Protein AF-A0A151R0V0-F1 (afdb_monomer_lite)

Secondary structure (DSSP, 8-state):
--TT--HHHHHHHHHHHHHHHHHTT-PPPHHHHHHHHHHTS-GGGHHHHHHHHHHS-TTT--HHHHHHHHHHHHHHHHHHHHHHHHHHHHHHHHHHHS------SS------

Radius of gyration: 21.89 Å; chains: 1; bounding box: 52×31×52 Å

pLDDT: mean 84.74, std 16.23, range [35.06, 95.62]

InterPro domains:
  IPR061502 Copia/RE1/RE2-like, N-terminal domain [PF14223] (1-81)

Structure (mmCIF, N/CA/C/O backbone):
data_AF-A0A151R0V0-F1
#
_entry.id   AF-A0A151R0V0-F1
#
loop_
_atom_site.group_PDB
_atom_site.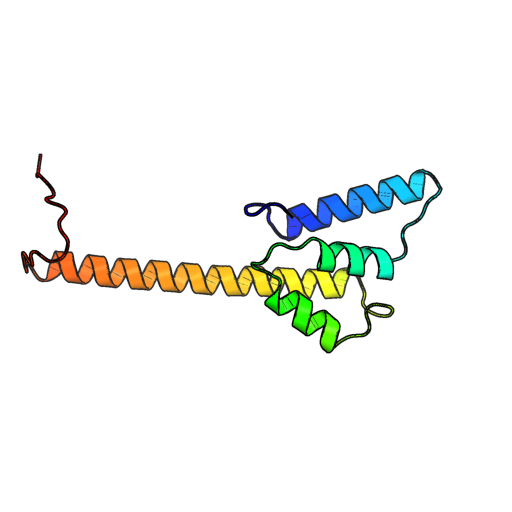id
_atom_site.type_symbol
_atom_site.label_atom_id
_atom_site.label_alt_id
_atom_site.label_comp_id
_atom_site.label_asym_id
_atom_site.label_entity_id
_atom_site.label_seq_id
_atom_site.pdbx_PDB_ins_code
_atom_site.Cartn_x
_atom_site.Cartn_y
_atom_site.Cartn_z
_atom_site.occupancy
_atom_site.B_iso_or_equiv
_atom_site.auth_seq_id
_atom_site.auth_comp_id
_atom_site.auth_asym_id
_atom_site.auth_atom_id
_atom_site.pdbx_PDB_model_num
ATOM 1 N N . MET A 1 1 ? -4.556 6.344 -6.225 1.00 86.75 1 MET A N 1
ATOM 2 C CA . MET A 1 1 ? -3.138 6.737 -6.216 1.00 86.75 1 MET A CA 1
ATOM 3 C C . MET A 1 1 ? -2.823 7.249 -7.608 1.00 86.75 1 MET A C 1
ATOM 5 O O . MET A 1 1 ? -3.424 6.747 -8.550 1.00 86.75 1 MET A O 1
ATOM 9 N N . GLU A 1 2 ? -1.999 8.281 -7.743 1.00 88.00 2 GLU A N 1
ATOM 10 C CA . GLU A 1 2 ? -1.545 8.733 -9.069 1.00 88.00 2 GLU A CA 1
ATOM 11 C C . GLU A 1 2 ? -0.293 7.950 -9.497 1.00 88.00 2 GLU A C 1
ATOM 13 O O . GLU A 1 2 ? 0.510 7.572 -8.648 1.00 88.00 2 GLU A O 1
ATOM 18 N N . ASP A 1 3 ? -0.077 7.747 -10.800 1.00 84.12 3 ASP A N 1
ATOM 19 C CA . ASP A 1 3 ? 0.996 6.878 -11.330 1.00 84.12 3 ASP A CA 1
ATOM 20 C C . ASP A 1 3 ? 2.417 7.263 -10.885 1.00 84.12 3 ASP A C 1
ATOM 22 O O . ASP A 1 3 ? 3.328 6.436 -10.868 1.00 84.12 3 ASP A O 1
ATOM 26 N N . LYS A 1 4 ? 2.633 8.540 -10.554 1.00 85.62 4 LYS A N 1
ATOM 27 C CA . LYS A 1 4 ? 3.936 9.083 -10.133 1.00 85.62 4 LYS A CA 1
ATOM 28 C C . LYS A 1 4 ? 3.998 9.427 -8.644 1.00 85.62 4 LYS A C 1
ATOM 30 O O . LYS A 1 4 ? 5.066 9.810 -8.169 1.00 85.62 4 LYS A O 1
ATOM 35 N N . GLU A 1 5 ? 2.878 9.327 -7.934 1.00 91.06 5 GLU A N 1
ATOM 36 C CA . GLU A 1 5 ? 2.790 9.614 -6.500 1.00 91.06 5 GLU A CA 1
ATOM 37 C C . GLU A 1 5 ? 3.524 8.514 -5.728 1.00 91.06 5 GLU A C 1
ATOM 39 O O . GLU A 1 5 ? 3.421 7.330 -6.054 1.00 91.06 5 GLU A O 1
ATOM 44 N N . ARG A 1 6 ? 4.299 8.883 -4.705 1.00 91.56 6 ARG A N 1
ATOM 45 C CA . ARG A 1 6 ? 4.945 7.879 -3.845 1.00 91.56 6 ARG A CA 1
ATOM 46 C C . ARG A 1 6 ? 3.924 7.250 -2.908 1.00 91.56 6 ARG A C 1
ATOM 48 O O . ARG A 1 6 ? 3.004 7.932 -2.455 1.00 91.56 6 ARG A O 1
ATOM 55 N N . VAL A 1 7 ? 4.143 5.996 -2.505 1.00 92.38 7 VAL A N 1
ATOM 56 C CA . VAL A 1 7 ? 3.264 5.326 -1.525 1.00 92.38 7 VAL A CA 1
ATOM 57 C C . VAL A 1 7 ? 3.146 6.166 -0.251 1.00 92.38 7 VAL A C 1
ATOM 59 O O . VAL A 1 7 ? 2.044 6.412 0.226 1.00 92.38 7 VAL A O 1
ATOM 62 N N . SER A 1 8 ? 4.256 6.705 0.257 1.00 92.38 8 SER A N 1
ATOM 63 C CA . SER A 1 8 ? 4.256 7.564 1.449 1.00 92.38 8 SER A CA 1
ATOM 64 C C . SER A 1 8 ? 3.396 8.828 1.309 1.00 92.38 8 SER A C 1
ATOM 66 O O . SER A 1 8 ? 2.732 9.235 2.263 1.00 92.38 8 SER A O 1
ATOM 68 N N . GLU A 1 9 ? 3.407 9.460 0.134 1.00 94.31 9 GLU A N 1
ATOM 69 C CA . GLU A 1 9 ? 2.640 10.683 -0.142 1.00 94.31 9 GLU A CA 1
ATOM 70 C C . GLU A 1 9 ? 1.144 10.370 -0.202 1.00 94.31 9 GLU A C 1
ATOM 72 O O . GLU A 1 9 ? 0.334 11.031 0.455 1.00 94.31 9 GLU A O 1
ATOM 77 N N . TYR A 1 10 ? 0.801 9.290 -0.906 1.00 94.38 10 TYR A N 1
ATOM 78 C CA . TYR A 1 10 ? -0.558 8.779 -0.997 1.00 94.38 10 TYR A CA 1
ATOM 79 C C . TYR A 1 10 ? -1.133 8.422 0.385 1.00 94.38 10 TYR A C 1
ATOM 81 O O . TYR A 1 10 ? -2.221 8.881 0.741 1.00 94.38 10 TYR A O 1
ATOM 89 N N . ILE A 1 11 ? -0.390 7.668 1.203 1.00 93.62 11 ILE A N 1
ATOM 90 C CA . ILE A 1 11 ? -0.820 7.272 2.554 1.00 93.62 11 ILE A CA 1
ATOM 91 C C . ILE A 1 11 ? -1.049 8.498 3.442 1.00 93.62 11 ILE A C 1
ATOM 93 O O . ILE A 1 11 ? -2.109 8.616 4.056 1.00 93.62 11 ILE A O 1
ATOM 97 N N . THR A 1 12 ? -0.123 9.462 3.433 1.00 94.19 12 THR A N 1
ATOM 98 C CA . THR A 1 12 ? -0.263 10.717 4.196 1.00 94.19 12 THR A CA 1
ATOM 99 C C . THR A 1 12 ? -1.553 11.457 3.823 1.00 94.19 12 THR A C 1
ATOM 101 O O . THR A 1 12 ? -2.254 12.010 4.677 1.00 94.19 12 THR A O 1
ATOM 104 N N . ARG A 1 13 ? -1.906 11.464 2.533 1.00 95.38 13 ARG A N 1
ATOM 105 C CA . ARG A 1 13 ? -3.139 12.084 2.038 1.00 95.38 13 ARG A CA 1
ATOM 106 C C . ARG A 1 13 ? -4.386 11.343 2.519 1.00 95.38 13 ARG A C 1
ATOM 108 O O . ARG A 1 13 ? -5.343 11.997 2.935 1.00 95.38 13 ARG A O 1
ATOM 115 N N . VAL A 1 14 ? -4.377 10.011 2.504 1.00 94.31 14 VAL A N 1
ATOM 116 C CA . VAL A 1 14 ? -5.482 9.188 3.025 1.00 94.31 14 VAL A CA 1
ATOM 117 C C . VAL A 1 14 ? -5.674 9.408 4.524 1.00 94.31 14 VAL A C 1
ATOM 119 O O . VAL A 1 14 ? -6.800 9.645 4.960 1.00 94.31 14 VAL A O 1
ATOM 122 N N . GLU A 1 15 ? -4.598 9.410 5.310 1.00 92.31 15 GLU A N 1
ATOM 123 C CA . GLU A 1 15 ? -4.655 9.663 6.754 1.00 92.31 15 GLU A CA 1
ATOM 124 C C . GLU A 1 15 ? -5.196 11.058 7.066 1.00 92.31 15 GLU A C 1
ATOM 126 O O . GLU A 1 15 ? -6.051 11.224 7.937 1.00 92.31 15 GLU A O 1
ATOM 131 N N . LYS A 1 16 ? -4.762 12.077 6.315 1.00 94.38 16 LYS A N 1
ATOM 132 C CA . LYS A 1 16 ? -5.293 13.437 6.451 1.00 94.38 16 LYS A CA 1
ATOM 133 C C . LYS A 1 16 ? -6.804 13.479 6.209 1.00 94.38 16 LYS A C 1
ATOM 135 O O . LYS A 1 16 ? -7.513 14.130 6.976 1.00 94.38 16 LYS A O 1
ATOM 140 N N . LEU A 1 17 ? -7.294 12.780 5.185 1.00 93.94 17 LEU A N 1
ATOM 141 C CA . LEU A 1 17 ? -8.726 12.689 4.887 1.00 93.94 17 LEU A CA 1
ATOM 142 C C . LEU A 1 17 ? -9.489 11.927 5.981 1.00 93.94 17 LEU A C 1
ATOM 144 O O . LEU A 1 17 ? -10.528 12.401 6.433 1.00 93.94 17 LEU A O 1
ATOM 148 N N . ALA A 1 18 ? -8.962 10.796 6.457 1.00 92.75 18 ALA A N 1
ATOM 149 C CA . ALA A 1 18 ? -9.568 10.026 7.545 1.00 92.75 18 ALA A CA 1
ATOM 150 C C . ALA A 1 18 ? -9.664 10.849 8.841 1.00 92.75 18 ALA A C 1
ATOM 152 O O . ALA A 1 18 ? -10.703 10.864 9.502 1.00 92.75 18 ALA A O 1
ATOM 153 N N . ASN A 1 19 ? -8.616 11.615 9.156 1.00 93.12 19 ASN A N 1
ATOM 154 C CA . ASN A 1 19 ? -8.597 12.527 10.296 1.00 93.12 19 ASN A CA 1
ATOM 155 C C . ASN A 1 19 ? -9.616 13.665 10.143 1.00 93.12 19 ASN A C 1
ATOM 157 O O . ASN A 1 19 ? -10.271 14.039 11.113 1.00 93.12 19 ASN A O 1
ATOM 161 N N . GLN A 1 20 ? -9.779 14.222 8.939 1.00 94.62 20 GLN A N 1
ATOM 162 C CA . GLN A 1 20 ? -10.800 15.240 8.670 1.00 94.62 20 GLN A CA 1
ATOM 163 C C . GLN A 1 20 ? -12.219 14.687 8.847 1.00 94.62 20 GLN A C 1
ATOM 165 O O . GLN A 1 20 ? -13.035 15.332 9.500 1.00 94.62 20 GLN A O 1
ATOM 170 N N . LEU A 1 21 ? -12.496 13.483 8.341 1.00 92.81 21 LEU A N 1
ATOM 171 C CA . LEU A 1 21 ? -13.787 12.811 8.524 1.00 92.81 21 LEU A CA 1
ATOM 172 C C . LEU A 1 21 ? -14.088 12.553 10.007 1.00 92.81 21 LEU A C 1
ATOM 174 O O . LEU A 1 21 ? -15.173 12.881 10.484 1.00 92.81 21 LEU A O 1
ATOM 178 N N . GLY A 1 22 ? -13.093 12.089 10.771 1.00 93.25 22 GLY A N 1
ATOM 179 C CA . GLY A 1 22 ? -13.230 11.906 12.217 1.00 93.25 22 GLY A CA 1
ATOM 180 C C . GLY A 1 22 ? -13.562 13.201 12.963 1.00 93.25 22 GLY A C 1
ATOM 181 O O . GLY A 1 22 ? -14.428 13.206 13.836 1.00 93.25 22 GLY A O 1
ATOM 182 N N . ARG A 1 23 ? -12.943 14.326 12.583 1.00 93.62 23 ARG A N 1
ATOM 183 C CA . ARG A 1 23 ? -13.249 15.650 13.164 1.00 93.62 23 ARG A CA 1
ATOM 184 C C . ARG A 1 23 ? -14.654 16.141 12.822 1.00 93.62 23 ARG A C 1
ATOM 186 O O . ARG A 1 23 ? -15.220 16.906 13.596 1.00 93.62 23 ARG A O 1
ATOM 193 N N . ASN A 1 24 ? -15.214 15.678 11.709 1.00 93.00 24 ASN A N 1
ATOM 194 C CA . ASN A 1 24 ? -16.571 16.000 11.276 1.00 93.00 24 ASN A CA 1
ATOM 195 C C . ASN A 1 24 ? -17.637 15.078 11.901 1.00 93.00 24 ASN A C 1
ATOM 197 O O . ASN A 1 24 ? -18.812 15.206 11.570 1.00 93.00 24 ASN A O 1
ATOM 201 N N . GLY A 1 25 ? -17.251 14.168 12.805 1.00 91.88 25 GLY A N 1
ATOM 202 C CA . GLY A 1 25 ? -18.166 13.229 13.461 1.00 91.88 25 GLY A CA 1
ATOM 203 C C . GLY A 1 25 ? -18.386 11.919 12.699 1.00 91.88 25 GLY A C 1
ATOM 204 O O . GLY A 1 25 ? -19.180 11.093 13.141 1.00 91.88 25 GLY A O 1
ATOM 205 N N . GLU A 1 26 ? -17.659 11.694 11.603 1.00 92.94 26 GLU A N 1
ATOM 206 C CA . GLU A 1 26 ? -17.722 10.475 10.791 1.00 92.94 26 GLU A CA 1
ATOM 207 C C . GLU A 1 26 ? -16.377 9.721 10.843 1.00 92.94 26 GLU A C 1
ATOM 209 O O . GLU A 1 26 ? -15.627 9.700 9.865 1.00 92.94 26 GLU A O 1
ATOM 214 N N . PRO A 1 27 ? -16.000 9.116 11.986 1.00 90.81 27 PRO A N 1
ATOM 215 C CA . PRO A 1 27 ? -14.727 8.416 12.103 1.00 90.81 27 PRO A CA 1
ATOM 216 C C . PRO A 1 27 ? -14.675 7.200 11.174 1.00 90.81 27 PRO A C 1
ATOM 218 O O . PRO A 1 27 ? -15.582 6.366 11.149 1.00 90.81 27 PRO A O 1
ATOM 221 N N . MET A 1 28 ? -13.576 7.078 10.429 1.00 91.81 28 MET A N 1
ATOM 222 C CA . MET A 1 28 ? -13.346 5.937 9.551 1.00 91.81 28 MET A CA 1
ATOM 223 C C . MET A 1 28 ? -12.571 4.847 10.307 1.00 91.81 28 MET A C 1
ATOM 225 O O . MET A 1 28 ? -11.456 5.115 10.758 1.00 91.81 28 MET A O 1
ATOM 229 N N . PRO A 1 29 ? -13.122 3.629 10.467 1.00 92.12 29 PRO A N 1
ATOM 230 C CA . PRO A 1 29 ? -12.422 2.553 11.161 1.00 92.12 29 PRO A CA 1
ATOM 231 C C . PRO A 1 29 ? -11.209 2.078 10.354 1.00 92.12 29 PRO A C 1
ATOM 233 O O . PRO A 1 29 ? -11.206 2.150 9.123 1.00 92.12 29 PRO A O 1
ATOM 236 N N . ALA A 1 30 ? -10.195 1.550 11.045 1.00 91.19 30 ALA A N 1
ATOM 237 C CA . ALA A 1 30 ? -8.935 1.117 10.435 1.00 91.19 30 ALA A CA 1
ATOM 238 C C . ALA A 1 30 ? -9.133 0.109 9.289 1.00 91.19 30 ALA A C 1
ATOM 240 O O . ALA A 1 30 ? -8.543 0.287 8.227 1.00 91.19 30 ALA A O 1
ATOM 241 N N . CYS A 1 31 ? -10.033 -0.868 9.450 1.00 93.06 31 CYS A N 1
ATOM 242 C CA . CYS A 1 31 ? -10.378 -1.831 8.397 1.00 93.06 31 CYS A CA 1
ATOM 243 C C . CYS A 1 31 ? -10.857 -1.143 7.107 1.00 93.06 31 CYS A C 1
ATOM 245 O O . CYS A 1 31 ? -10.424 -1.472 6.006 1.00 93.06 31 CYS A O 1
ATOM 247 N N . ARG A 1 32 ? -11.676 -0.093 7.234 1.00 93.69 32 ARG A N 1
ATOM 248 C CA . ARG A 1 32 ? -12.174 0.677 6.091 1.00 93.69 32 ARG A CA 1
ATOM 249 C C . ARG A 1 32 ? -11.078 1.523 5.448 1.00 93.69 32 ARG A C 1
ATOM 251 O O . ARG A 1 32 ? -11.128 1.751 4.243 1.00 93.69 32 ARG A O 1
ATOM 258 N N . ILE A 1 33 ? -10.099 1.991 6.225 1.00 94.00 33 ILE A N 1
ATOM 259 C CA . ILE A 1 33 ? -8.904 2.672 5.699 1.00 94.00 33 ILE A CA 1
ATOM 260 C C . ILE A 1 33 ? -8.063 1.686 4.883 1.00 94.00 33 ILE A C 1
ATOM 262 O O . ILE A 1 33 ? -7.727 1.993 3.741 1.00 94.00 33 ILE A O 1
ATOM 266 N N . VAL A 1 34 ? -7.800 0.496 5.426 1.00 94.94 34 VAL A N 1
ATOM 267 C CA . VAL A 1 34 ? -7.069 -0.594 4.760 1.00 94.94 34 VAL A CA 1
ATOM 268 C C . VAL A 1 34 ? -7.721 -0.969 3.429 1.00 94.94 34 VAL A C 1
ATOM 270 O O . VAL A 1 34 ? -7.061 -0.919 2.392 1.00 94.94 34 VAL A O 1
ATOM 273 N N . GLU A 1 35 ? -9.028 -1.241 3.422 1.00 93.94 35 GLU A N 1
ATOM 274 C CA . GLU A 1 35 ? -9.762 -1.550 2.190 1.00 93.94 35 GLU A CA 1
ATOM 275 C C . GLU A 1 35 ? -9.698 -0.413 1.167 1.00 93.94 35 GLU A C 1
ATOM 277 O O . GLU A 1 35 ? -9.571 -0.642 -0.037 1.00 93.94 35 GLU A O 1
ATOM 282 N N . LYS A 1 36 ? -9.813 0.838 1.631 1.00 93.69 36 LYS A N 1
ATOM 283 C CA . LYS A 1 36 ? -9.791 2.005 0.747 1.00 93.69 36 LYS A CA 1
ATOM 284 C C . LYS A 1 36 ? -8.424 2.181 0.097 1.00 93.69 36 LYS A C 1
ATOM 286 O O . LYS A 1 36 ? -8.377 2.545 -1.079 1.00 93.69 36 LYS A O 1
ATOM 291 N N . ILE A 1 37 ? -7.354 1.925 0.848 1.00 94.31 37 ILE A N 1
ATOM 292 C CA . ILE A 1 37 ? -5.983 1.927 0.339 1.00 94.31 37 ILE A CA 1
ATOM 293 C C . ILE A 1 37 ? -5.865 0.868 -0.751 1.00 94.31 37 ILE A C 1
ATOM 295 O O . ILE A 1 37 ? -5.662 1.247 -1.899 1.00 94.31 37 ILE A O 1
ATOM 299 N N . LEU A 1 38 ? -6.099 -0.408 -0.426 1.00 94.06 38 LEU A N 1
ATOM 300 C CA . LEU A 1 38 ? -5.935 -1.533 -1.357 1.00 94.06 38 LEU A CA 1
ATOM 301 C C . LEU A 1 38 ? -6.721 -1.337 -2.662 1.00 94.06 38 LEU A C 1
ATOM 303 O O . LEU A 1 38 ? -6.152 -1.451 -3.742 1.00 94.06 38 LEU A O 1
ATOM 307 N N . ARG A 1 39 ? -7.985 -0.903 -2.572 1.00 92.75 39 ARG A N 1
ATOM 308 C CA . ARG A 1 39 ? -8.861 -0.689 -3.739 1.00 92.75 39 ARG A CA 1
ATOM 309 C C . ARG A 1 39 ? -8.479 0.507 -4.617 1.00 92.75 39 ARG A C 1
ATOM 311 O O . ARG A 1 39 ? -9.020 0.651 -5.707 1.00 92.75 39 ARG A O 1
ATOM 318 N N . SER A 1 40 ? -7.647 1.429 -4.133 1.00 93.19 40 SER A N 1
ATOM 319 C CA . SER A 1 40 ? -7.285 2.641 -4.887 1.00 93.19 40 SER A CA 1
ATOM 320 C C . SER A 1 40 ? -5.793 2.777 -5.171 1.00 93.19 40 SER A C 1
ATOM 322 O O . SER A 1 40 ? -5.348 3.858 -5.575 1.00 93.19 40 SER A O 1
ATOM 324 N N . LEU A 1 41 ? -5.033 1.697 -4.982 1.00 92.69 41 LEU A N 1
ATOM 325 C CA . LEU A 1 41 ? -3.689 1.552 -5.531 1.00 92.69 41 LEU A CA 1
ATOM 326 C C . LEU A 1 41 ? -3.741 1.467 -7.067 1.00 92.69 41 LEU A C 1
ATOM 328 O O . LEU A 1 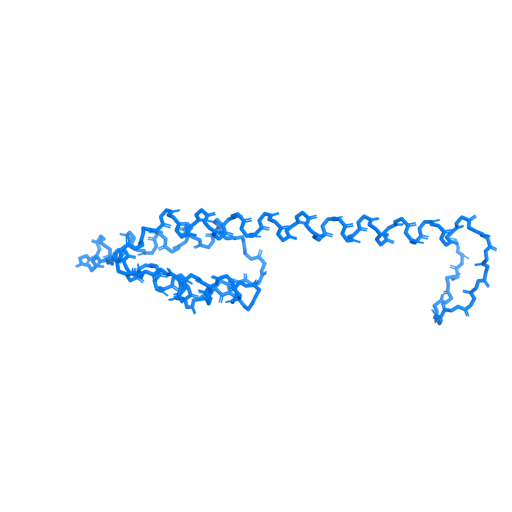41 ? -4.787 1.180 -7.642 1.00 92.69 41 LEU A O 1
ATOM 332 N N . THR A 1 42 ? -2.623 1.777 -7.724 1.00 90.38 42 THR A N 1
ATOM 333 C CA . THR A 1 42 ? -2.464 1.619 -9.179 1.00 90.38 42 THR A CA 1
ATOM 334 C C . THR A 1 42 ? -2.108 0.174 -9.543 1.00 90.38 42 THR A C 1
ATOM 336 O O . THR A 1 42 ? -1.622 -0.574 -8.691 1.00 90.38 42 THR A O 1
ATOM 339 N N . ASP A 1 43 ? -2.274 -0.191 -10.818 1.00 88.00 43 ASP A N 1
ATOM 340 C CA . ASP A 1 43 ? -1.992 -1.526 -11.384 1.00 88.00 43 ASP A CA 1
ATOM 341 C C . ASP A 1 43 ? -0.591 -2.054 -11.011 1.00 88.00 43 ASP A C 1
ATOM 343 O O . ASP A 1 43 ? -0.371 -3.247 -10.805 1.00 88.00 43 ASP A O 1
ATOM 347 N N . ASP A 1 44 ? 0.371 -1.144 -10.832 1.00 87.12 44 ASP A N 1
ATOM 348 C CA . ASP A 1 44 ? 1.741 -1.440 -10.405 1.00 87.12 44 ASP A CA 1
ATOM 349 C C . ASP A 1 44 ? 1.848 -2.135 -9.033 1.00 87.12 44 ASP A C 1
ATOM 351 O O . ASP A 1 44 ? 2.869 -2.772 -8.741 1.00 87.12 44 ASP A O 1
ATOM 355 N N . PHE A 1 45 ? 0.822 -2.002 -8.192 1.00 91.44 45 PHE A N 1
ATOM 356 C CA . PHE A 1 45 ? 0.724 -2.592 -6.858 1.00 91.44 45 PHE A CA 1
ATOM 357 C C . PHE A 1 45 ? -0.366 -3.666 -6.766 1.00 91.44 45 PHE A C 1
ATOM 359 O O . PHE A 1 45 ? -0.563 -4.238 -5.694 1.00 91.44 45 PHE A O 1
ATOM 366 N N . GLU A 1 46 ? -1.045 -3.993 -7.865 1.00 90.50 46 GLU A N 1
ATOM 367 C CA . GLU A 1 46 ? -2.155 -4.950 -7.856 1.00 90.50 46 GLU A CA 1
ATOM 368 C C . GLU A 1 46 ? -1.704 -6.350 -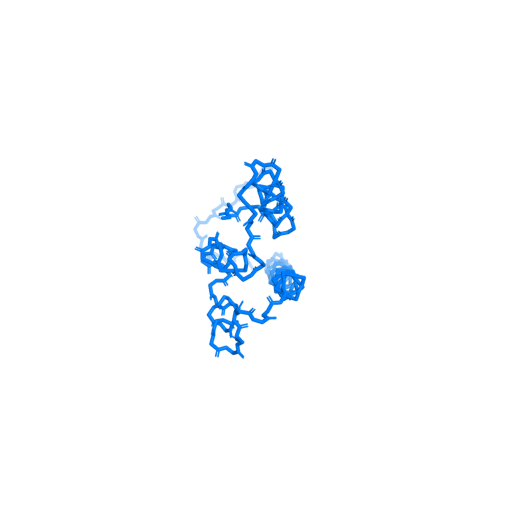7.424 1.00 90.50 46 GLU A C 1
ATOM 370 O O . GLU A 1 46 ? -2.385 -7.026 -6.656 1.00 90.50 46 GLU A O 1
ATOM 375 N N . SER A 1 47 ? -0.483 -6.743 -7.798 1.00 91.94 47 SER A N 1
ATOM 376 C CA . SER A 1 47 ? 0.108 -8.008 -7.352 1.00 91.94 47 SER A CA 1
ATOM 377 C C . SER A 1 47 ? 0.236 -8.095 -5.827 1.00 91.94 47 SER A C 1
ATOM 379 O O . SER A 1 47 ? -0.123 -9.118 -5.247 1.00 91.94 47 SER A O 1
ATOM 381 N N . ILE A 1 48 ? 0.732 -7.046 -5.158 1.00 93.44 48 ILE A N 1
ATOM 382 C CA . ILE A 1 48 ? 0.851 -7.068 -3.694 1.00 93.44 48 ILE A CA 1
ATOM 383 C C . ILE A 1 48 ? -0.511 -6.903 -3.017 1.00 93.44 48 ILE A C 1
ATOM 385 O O . ILE A 1 48 ? -0.729 -7.515 -1.974 1.00 93.44 48 ILE A O 1
ATOM 389 N N . ALA A 1 49 ? -1.422 -6.125 -3.604 1.00 93.81 49 ALA A N 1
ATOM 390 C CA . ALA A 1 49 ? -2.778 -5.984 -3.091 1.00 93.81 49 ALA A CA 1
ATOM 391 C C . ALA A 1 49 ? -3.493 -7.342 -3.059 1.00 93.81 49 ALA A C 1
ATOM 393 O O . ALA A 1 49 ? -3.922 -7.760 -1.989 1.00 93.81 49 ALA A O 1
ATOM 394 N N . CYS A 1 50 ? -3.484 -8.074 -4.176 1.00 94.12 50 CYS A N 1
ATOM 395 C CA . CYS A 1 50 ? -4.054 -9.416 -4.282 1.00 94.12 50 CYS A CA 1
ATOM 396 C C . CYS A 1 50 ? -3.463 -10.377 -3.237 1.00 94.12 50 CYS A C 1
ATOM 398 O O . CYS A 1 50 ? -4.193 -11.000 -2.472 1.00 94.12 50 CYS A O 1
ATOM 400 N N . VAL A 1 51 ? -2.131 -10.416 -3.103 1.00 95.38 51 VAL A N 1
ATOM 401 C CA . VAL A 1 51 ? -1.475 -11.265 -2.093 1.00 95.38 51 VAL A CA 1
ATOM 402 C C . VAL A 1 51 ? -1.920 -10.907 -0.674 1.00 95.38 51 VAL A C 1
ATOM 404 O O . VAL A 1 51 ? -2.122 -11.803 0.143 1.00 95.38 51 VAL A O 1
ATOM 407 N N . ILE A 1 52 ? -2.064 -9.623 -0.340 1.00 95.25 52 ILE A N 1
ATOM 408 C CA . ILE A 1 52 ? -2.516 -9.196 0.993 1.00 95.25 52 ILE A CA 1
ATOM 409 C C . ILE A 1 52 ? -3.982 -9.577 1.221 1.00 95.25 52 ILE A C 1
ATOM 411 O O . ILE A 1 52 ? -4.299 -10.080 2.296 1.00 95.25 52 ILE A O 1
ATOM 415 N N . GLU A 1 53 ? -4.842 -9.367 0.226 1.00 93.94 53 GLU A N 1
ATOM 416 C CA . GLU A 1 53 ? -6.268 -9.711 0.281 1.00 93.94 53 GLU A CA 1
ATOM 417 C C . GLU A 1 53 ? -6.496 -11.219 0.441 1.00 93.94 53 GLU A C 1
ATOM 419 O O . GLU A 1 53 ? -7.388 -11.629 1.179 1.00 93.94 53 GLU A O 1
ATOM 424 N N . GLU A 1 54 ? -5.669 -12.049 -0.197 1.00 94.25 54 GLU A N 1
ATOM 425 C CA . GLU A 1 54 ? -5.763 -13.509 -0.103 1.00 94.25 54 GLU A CA 1
ATOM 426 C C . GLU A 1 54 ? -5.129 -14.074 1.177 1.00 94.25 54 GLU A C 1
ATOM 428 O O . GLU A 1 54 ? -5.583 -15.092 1.701 1.00 94.25 54 GLU A O 1
ATOM 433 N N . SER A 1 55 ? -4.058 -13.451 1.682 1.00 95.62 55 SER A N 1
ATOM 434 C CA . SER A 1 55 ? -3.261 -14.010 2.787 1.00 95.62 55 SER A CA 1
ATOM 435 C C . SER A 1 55 ? -3.615 -13.482 4.177 1.00 95.62 55 SER A C 1
ATOM 437 O O . SER A 1 55 ? -3.207 -14.099 5.165 1.00 95.62 55 SER A O 1
ATOM 439 N N . LYS A 1 56 ? -4.333 -12.356 4.293 1.00 93.75 56 LYS A N 1
ATOM 440 C CA . LYS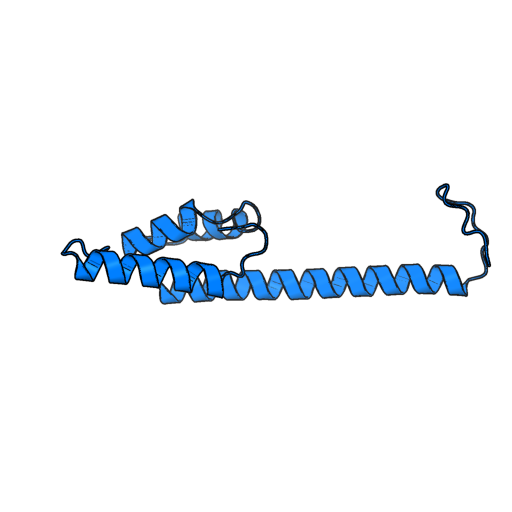 A 1 56 ? -4.610 -11.696 5.580 1.00 93.75 56 LYS A CA 1
ATOM 441 C C . LYS A 1 56 ? -6.082 -11.337 5.750 1.00 93.75 56 LYS A C 1
ATOM 443 O O . LYS A 1 56 ? -6.785 -11.037 4.795 1.00 93.75 56 LYS A O 1
ATOM 448 N N . ASP A 1 57 ? -6.522 -11.281 7.006 1.00 94.00 57 ASP A N 1
ATOM 449 C CA . ASP A 1 57 ? -7.827 -10.718 7.357 1.00 94.00 57 ASP A CA 1
ATOM 450 C C . ASP A 1 57 ? -7.741 -9.185 7.440 1.00 94.00 57 ASP A C 1
ATOM 452 O O . ASP A 1 57 ? -7.122 -8.626 8.351 1.00 94.00 57 ASP A O 1
ATOM 456 N N . LEU A 1 58 ? -8.393 -8.501 6.496 1.00 93.69 58 LEU A N 1
ATOM 457 C CA . LEU A 1 58 ? -8.432 -7.036 6.411 1.00 93.69 58 LEU A CA 1
ATOM 458 C C . LEU A 1 58 ? -9.108 -6.371 7.622 1.00 93.69 58 LEU A C 1
ATOM 460 O O . LEU A 1 58 ? -8.883 -5.188 7.880 1.00 93.69 58 LEU A O 1
ATOM 464 N N . SER A 1 59 ? -9.913 -7.117 8.382 1.00 92.19 59 SER A N 1
ATOM 465 C CA . SER A 1 59 ? -10.576 -6.626 9.595 1.00 92.19 59 SER A CA 1
ATOM 466 C C . SER A 1 59 ? -9.607 -6.489 10.769 1.00 92.19 59 SER A C 1
ATOM 468 O O . SER A 1 59 ? -9.820 -5.656 11.650 1.00 92.19 59 SER A O 1
ATOM 470 N N . LEU A 1 60 ? -8.558 -7.317 10.784 1.00 93.50 60 LEU A N 1
ATOM 471 C CA . LEU A 1 60 ? -7.541 -7.374 11.838 1.00 93.50 60 LEU A CA 1
ATOM 472 C C . LEU A 1 60 ? -6.244 -6.666 11.437 1.00 93.50 60 LEU A C 1
ATOM 474 O O . LEU A 1 60 ? -5.443 -6.311 12.302 1.00 93.50 60 LEU A O 1
ATOM 478 N N . LEU A 1 61 ? -6.033 -6.467 10.135 1.00 94.50 61 LEU A N 1
ATOM 479 C CA . LEU A 1 61 ? -4.843 -5.825 9.601 1.00 94.50 61 LEU A CA 1
ATOM 480 C C . LEU A 1 61 ? -4.763 -4.357 10.040 1.00 94.50 61 LEU A C 1
ATOM 482 O O . LEU A 1 61 ? -5.690 -3.570 9.835 1.00 94.50 61 LEU A O 1
ATOM 486 N N . SER A 1 62 ? -3.624 -3.971 10.616 1.00 94.44 62 SER A N 1
ATOM 487 C CA . SER A 1 62 ? -3.371 -2.576 10.968 1.00 94.44 62 SER A CA 1
ATOM 488 C C . SER A 1 62 ? -2.942 -1.766 9.742 1.00 94.44 62 SER A C 1
ATOM 490 O O . SER A 1 62 ? -2.311 -2.275 8.810 1.00 94.44 62 SER A O 1
ATOM 492 N N . VAL A 1 63 ? -3.252 -0.466 9.755 1.00 93.38 63 VAL A N 1
ATOM 493 C CA . VAL A 1 63 ? -2.814 0.458 8.697 1.00 93.38 63 VAL A CA 1
ATOM 494 C C . VAL A 1 63 ? -1.284 0.494 8.622 1.00 93.38 63 VAL A C 1
ATOM 496 O O . VAL A 1 63 ? -0.728 0.449 7.531 1.00 93.38 63 VAL A O 1
ATOM 499 N N . GLU A 1 64 ? -0.595 0.491 9.763 1.00 93.50 64 GLU A N 1
ATOM 500 C CA . GLU A 1 64 ? 0.872 0.512 9.831 1.00 93.50 64 GLU A CA 1
ATOM 501 C C . GLU A 1 64 ? 1.509 -0.712 9.160 1.00 93.50 64 GLU A C 1
ATOM 503 O O . GLU A 1 64 ? 2.486 -0.582 8.419 1.00 93.50 64 GLU A O 1
ATOM 508 N N . GLU A 1 65 ? 0.938 -1.901 9.366 1.00 94.25 65 GLU A N 1
ATOM 509 C CA . GLU A 1 65 ? 1.437 -3.134 8.756 1.00 94.25 65 GLU A CA 1
ATOM 510 C C . GLU A 1 65 ? 1.233 -3.140 7.233 1.00 94.25 65 GLU A C 1
ATOM 512 O O . GLU A 1 65 ? 2.130 -3.539 6.475 1.00 94.25 65 GLU A O 1
ATOM 517 N N . LEU A 1 66 ? 0.079 -2.647 6.770 1.00 95.06 66 LEU A N 1
ATOM 518 C CA . LEU A 1 66 ? -0.187 -2.449 5.346 1.00 95.06 66 LEU A CA 1
ATOM 519 C C . LEU A 1 66 ? 0.821 -1.468 4.732 1.00 95.06 66 LEU A C 1
ATOM 521 O O . LEU A 1 66 ? 1.449 -1.776 3.719 1.00 95.06 66 LEU A O 1
ATOM 525 N N . VAL A 1 67 ? 1.025 -0.314 5.370 1.00 94.31 67 VAL A N 1
ATOM 526 C CA . VAL A 1 67 ? 1.959 0.724 4.913 1.00 94.31 67 VAL A CA 1
ATOM 527 C C . VAL A 1 67 ? 3.388 0.188 4.842 1.00 94.31 67 VAL A C 1
ATOM 529 O O . VAL A 1 67 ? 4.078 0.407 3.845 1.00 94.31 67 VAL A O 1
ATOM 532 N N . GLY A 1 68 ? 3.828 -0.568 5.851 1.00 94.50 68 GLY A N 1
ATOM 533 C CA . GLY A 1 68 ? 5.136 -1.223 5.847 1.00 94.50 68 GLY A CA 1
ATOM 534 C C . GLY A 1 68 ? 5.303 -2.191 4.672 1.00 94.50 68 GLY A C 1
ATOM 535 O O . GLY A 1 68 ? 6.334 -2.179 3.995 1.00 94.50 68 GLY A O 1
ATOM 536 N N . SER A 1 69 ? 4.265 -2.979 4.382 1.00 94.44 69 SER A N 1
ATOM 537 C CA . SER A 1 69 ? 4.256 -3.931 3.265 1.00 94.44 69 SER A CA 1
ATOM 538 C C . SER A 1 69 ? 4.356 -3.221 1.908 1.00 94.44 69 SER A C 1
ATOM 540 O O . SER A 1 69 ? 5.198 -3.587 1.080 1.00 94.44 69 SER A O 1
ATOM 542 N N . LEU A 1 70 ? 3.561 -2.165 1.702 1.00 94.56 70 LEU A N 1
ATOM 543 C CA . LEU A 1 70 ? 3.552 -1.381 0.463 1.00 94.56 70 LEU A CA 1
ATOM 544 C C . LEU A 1 70 ? 4.871 -0.624 0.245 1.00 94.56 70 LEU A C 1
ATOM 546 O O . LEU A 1 70 ? 5.441 -0.688 -0.846 1.00 94.56 70 LEU A O 1
ATOM 550 N N . ASN A 1 71 ? 5.417 0.015 1.284 1.00 93.94 71 ASN A N 1
ATOM 551 C CA . ASN A 1 71 ? 6.705 0.714 1.204 1.00 93.94 71 ASN A CA 1
ATOM 552 C C . ASN A 1 71 ? 7.856 -0.247 0.878 1.00 93.94 71 ASN A C 1
ATOM 554 O O . ASN A 1 71 ? 8.709 0.049 0.038 1.00 93.94 71 ASN A O 1
ATOM 558 N N . ALA A 1 72 ? 7.880 -1.424 1.509 1.00 94.12 72 ALA A N 1
ATOM 559 C CA . ALA A 1 72 ? 8.892 -2.433 1.220 1.00 94.12 72 ALA A CA 1
ATOM 560 C C . ALA A 1 72 ? 8.785 -2.944 -0.228 1.00 94.12 72 ALA A C 1
ATOM 562 O O . ALA A 1 72 ? 9.802 -3.244 -0.859 1.00 94.12 72 ALA A O 1
ATOM 563 N N . HIS A 1 73 ? 7.572 -3.051 -0.773 1.00 93.44 73 HIS A N 1
ATOM 564 C CA . HIS A 1 73 ? 7.358 -3.414 -2.173 1.00 93.44 73 HIS A CA 1
ATOM 565 C C . HIS A 1 73 ? 7.849 -2.327 -3.135 1.00 93.44 73 HIS A C 1
ATOM 567 O O . HIS A 1 73 ? 8.631 -2.628 -4.039 1.00 93.44 73 HIS A O 1
ATOM 573 N N . GLU A 1 74 ? 7.492 -1.062 -2.891 1.00 93.19 74 GLU A N 1
ATOM 574 C CA . GLU A 1 74 ? 7.973 0.083 -3.676 1.00 93.19 74 GLU A CA 1
ATOM 575 C C . GLU A 1 74 ? 9.511 0.147 -3.677 1.00 93.19 74 GLU A C 1
ATOM 577 O O . GLU A 1 74 ? 10.139 0.311 -4.726 1.00 93.19 74 GLU A O 1
ATOM 582 N N . GLN A 1 75 ? 10.143 -0.058 -2.516 1.00 92.94 75 GLN A N 1
ATOM 583 C CA . GLN A 1 75 ? 11.600 -0.042 -2.391 1.00 92.94 75 GLN A CA 1
ATOM 584 C C . GLN A 1 75 ? 12.270 -1.180 -3.175 1.00 92.94 75 GLN A C 1
ATOM 586 O O . GLN A 1 75 ? 13.288 -0.950 -3.832 1.00 92.94 75 GLN A O 1
ATOM 591 N N . ARG A 1 76 ? 11.726 -2.405 -3.125 1.00 92.75 76 ARG A N 1
ATOM 592 C CA . ARG A 1 76 ? 12.253 -3.539 -3.908 1.00 92.75 76 ARG A CA 1
ATOM 593 C C . ARG A 1 76 ? 12.114 -3.291 -5.406 1.00 92.75 76 ARG A C 1
ATOM 595 O O . ARG A 1 76 ? 13.078 -3.503 -6.137 1.00 92.75 76 ARG A O 1
ATOM 602 N N . ARG A 1 77 ? 10.960 -2.782 -5.850 1.00 89.88 77 ARG A N 1
ATOM 603 C CA . ARG A 1 77 ? 10.731 -2.416 -7.253 1.00 89.88 77 ARG A CA 1
ATOM 604 C C . ARG A 1 77 ? 11.728 -1.371 -7.746 1.00 89.88 77 ARG A C 1
ATOM 606 O O . ARG A 1 77 ? 12.290 -1.542 -8.823 1.00 89.88 77 ARG A O 1
ATOM 613 N N . ARG A 1 78 ? 11.984 -0.321 -6.958 1.00 88.56 78 ARG A N 1
ATOM 614 C CA . ARG A 1 78 ? 12.982 0.708 -7.299 1.00 88.56 78 ARG A CA 1
ATOM 615 C C . ARG A 1 78 ? 14.374 0.119 -7.471 1.00 88.56 78 ARG A C 1
ATOM 617 O O . ARG A 1 78 ? 14.956 0.285 -8.531 1.00 88.56 78 ARG A O 1
ATOM 624 N N . LYS A 1 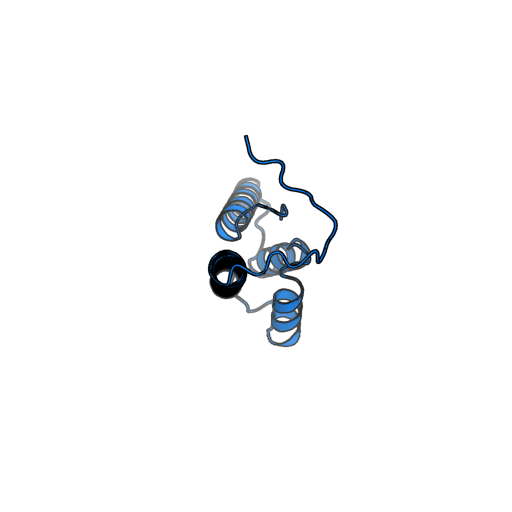79 ? 14.843 -0.669 -6.498 1.00 91.38 79 LYS A N 1
ATOM 625 C CA . LYS A 1 79 ? 16.145 -1.348 -6.592 1.00 91.38 79 LYS A CA 1
ATOM 626 C C . LYS A 1 79 ? 16.257 -2.219 -7.847 1.00 91.38 79 LYS A C 1
ATOM 628 O O . LYS A 1 79 ? 17.303 -2.235 -8.487 1.00 91.38 79 LYS A O 1
ATOM 633 N N . MET A 1 80 ? 15.188 -2.933 -8.206 1.00 89.88 80 MET A N 1
ATOM 634 C CA . MET A 1 80 ? 15.167 -3.761 -9.414 1.00 89.88 80 MET A CA 1
ATOM 635 C C . MET A 1 80 ? 15.252 -2.913 -10.686 1.00 89.88 80 MET A C 1
ATOM 637 O O . MET A 1 80 ? 16.022 -3.245 -11.581 1.00 89.88 80 MET A O 1
ATOM 641 N N . LYS A 1 81 ? 14.517 -1.797 -10.744 1.00 88.50 81 LYS A N 1
ATOM 642 C CA . LYS A 1 81 ? 14.584 -0.850 -11.860 1.00 88.50 81 LYS A CA 1
ATOM 643 C C . LYS A 1 81 ? 15.978 -0.236 -11.999 1.00 88.50 81 LYS A C 1
ATOM 645 O O . LYS A 1 81 ? 16.534 -0.285 -13.086 1.00 88.50 81 LYS A O 1
ATOM 650 N N . ASP A 1 82 ? 16.571 0.223 -10.899 1.00 89.88 82 ASP A N 1
ATOM 651 C CA . ASP A 1 82 ? 17.929 0.780 -10.889 1.00 89.88 82 ASP A CA 1
ATOM 652 C C . ASP A 1 82 ? 18.957 -0.251 -11.392 1.00 89.88 82 ASP A C 1
ATOM 654 O O . ASP A 1 82 ? 19.878 0.083 -12.132 1.00 89.88 82 ASP A O 1
ATOM 658 N N . THR A 1 83 ? 18.772 -1.529 -11.036 1.00 89.31 83 THR A N 1
ATOM 659 C CA . THR A 1 83 ? 19.632 -2.631 -11.501 1.00 89.31 83 THR A CA 1
ATOM 660 C C . THR A 1 83 ? 19.469 -2.886 -13.002 1.00 89.31 83 THR A C 1
ATOM 662 O O . THR A 1 83 ? 20.458 -3.102 -13.699 1.00 89.31 83 THR A O 1
ATOM 665 N N . LEU A 1 84 ? 18.235 -2.848 -13.517 1.00 89.06 84 LEU A N 1
ATOM 666 C CA . LEU A 1 84 ? 17.955 -2.997 -14.949 1.00 89.06 84 LEU A CA 1
ATOM 667 C C . LEU A 1 84 ? 18.499 -1.819 -15.760 1.00 89.06 84 LEU A C 1
ATOM 669 O O . LEU A 1 84 ? 19.068 -2.033 -16.827 1.00 89.06 84 LEU A O 1
ATOM 673 N N . ASP A 1 85 ? 18.366 -0.598 -15.246 1.00 89.06 85 ASP A N 1
ATOM 674 C CA . ASP A 1 85 ? 18.896 0.609 -15.881 1.00 89.06 85 ASP A CA 1
ATOM 675 C C . ASP A 1 85 ? 20.436 0.589 -15.893 1.00 89.06 85 ASP A C 1
ATOM 677 O O . ASP A 1 85 ? 21.052 0.921 -16.908 1.00 89.06 85 ASP A O 1
ATOM 681 N N . ALA A 1 86 ? 21.071 0.115 -14.815 1.00 87.38 86 ALA A N 1
ATOM 682 C CA . ALA A 1 86 ? 22.518 -0.100 -14.768 1.00 87.38 86 ALA A CA 1
ATOM 683 C C . ALA A 1 86 ? 22.977 -1.160 -15.782 1.00 87.38 86 ALA A C 1
ATOM 685 O O . ALA A 1 86 ? 23.912 -0.913 -16.539 1.00 87.38 86 ALA A O 1
ATOM 686 N N . PHE A 1 87 ? 22.291 -2.307 -15.854 1.00 87.94 87 PHE A N 1
ATOM 687 C CA . PHE A 1 87 ? 22.591 -3.352 -16.837 1.00 87.94 87 PHE A CA 1
ATOM 688 C C . PHE A 1 87 ? 22.417 -2.850 -18.273 1.00 87.94 87 PHE A C 1
ATOM 690 O O . PHE A 1 87 ? 23.268 -3.081 -19.125 1.00 87.94 87 PHE A O 1
ATOM 697 N N . ARG A 1 88 ? 21.334 -2.113 -18.541 1.00 85.00 88 ARG A N 1
ATOM 698 C CA . ARG A 1 88 ? 21.100 -1.480 -19.839 1.00 85.00 88 ARG A CA 1
ATOM 699 C C . ARG A 1 88 ? 22.243 -0.538 -20.214 1.00 85.00 88 ARG A C 1
ATOM 701 O O . ARG A 1 88 ? 22.723 -0.600 -21.341 1.00 85.00 88 ARG A O 1
ATOM 708 N N . THR A 1 89 ? 22.674 0.300 -19.274 1.00 85.19 89 THR A N 1
ATOM 709 C CA . THR A 1 89 ? 23.776 1.246 -19.489 1.00 85.19 89 THR A CA 1
ATOM 710 C C . THR A 1 89 ? 25.086 0.513 -19.789 1.00 85.19 89 THR A C 1
ATOM 712 O O . THR A 1 89 ? 25.805 0.908 -20.702 1.00 85.19 89 THR A O 1
ATOM 715 N N . ASP A 1 90 ? 25.375 -0.582 -19.079 1.00 84.94 90 ASP A N 1
ATOM 716 C CA . ASP A 1 90 ? 26.566 -1.413 -19.307 1.00 84.94 90 ASP A CA 1
ATOM 717 C C . ASP A 1 90 ? 26.558 -2.052 -20.707 1.00 84.94 90 ASP A C 1
ATOM 719 O O . ASP A 1 90 ? 27.543 -1.968 -21.441 1.00 84.94 90 ASP A O 1
ATOM 723 N N . VAL A 1 91 ? 25.412 -2.589 -21.148 1.00 81.81 91 VAL A N 1
ATOM 724 C CA . VAL A 1 91 ? 25.253 -3.120 -22.516 1.00 81.81 91 VAL A CA 1
ATOM 725 C C . VAL A 1 91 ? 25.445 -2.025 -23.573 1.00 81.81 91 VAL A C 1
ATOM 727 O O . VAL A 1 91 ? 26.147 -2.246 -24.564 1.00 81.81 91 VAL A O 1
ATOM 730 N N . GLU A 1 92 ? 24.861 -0.840 -23.371 1.00 78.31 92 GLU A N 1
ATOM 731 C CA . GLU A 1 92 ? 25.033 0.308 -24.273 1.00 78.31 92 GLU A CA 1
ATOM 732 C C . GLU A 1 92 ? 26.511 0.751 -24.338 1.00 78.31 92 GLU A C 1
ATOM 734 O O . GLU A 1 92 ? 27.034 1.039 -25.418 1.00 78.31 92 GLU A O 1
ATOM 739 N N . GLN A 1 93 ? 27.228 0.727 -23.210 1.00 77.12 93 GLN A N 1
ATOM 740 C CA . GLN A 1 93 ? 28.643 1.091 -23.144 1.00 77.12 93 GLN A CA 1
ATOM 741 C C . GLN A 1 93 ? 29.566 0.040 -23.781 1.00 77.12 93 GLN A C 1
ATOM 743 O O . GLN A 1 93 ? 30.533 0.405 -24.462 1.00 77.12 93 GLN A O 1
ATOM 748 N N . CYS A 1 94 ? 29.262 -1.251 -23.627 1.00 72.75 94 CYS A N 1
ATOM 749 C CA . CYS A 1 94 ? 29.954 -2.328 -24.334 1.00 72.75 94 CYS A CA 1
ATOM 750 C C . CYS A 1 94 ? 29.841 -2.179 -25.858 1.00 72.75 94 CYS A C 1
ATOM 752 O O . CYS A 1 94 ? 30.839 -2.356 -26.556 1.00 72.75 94 CYS A O 1
ATOM 754 N N . PHE A 1 95 ? 28.670 -1.793 -26.375 1.00 60.25 95 PHE A N 1
ATOM 755 C CA . PHE A 1 95 ? 28.460 -1.588 -27.812 1.00 60.25 95 PHE A CA 1
ATOM 756 C C . PHE A 1 95 ? 29.247 -0.384 -28.356 1.00 60.25 95 PHE A C 1
ATOM 758 O O . PHE A 1 95 ? 29.879 -0.477 -29.406 1.00 60.25 95 PHE A O 1
ATOM 765 N N . CYS A 1 96 ? 29.300 0.725 -27.609 1.00 61.91 96 CYS A N 1
ATOM 766 C CA . CYS A 1 96 ? 30.140 1.878 -27.963 1.00 61.91 96 CYS A CA 1
ATOM 767 C C . CYS A 1 96 ? 31.644 1.547 -27.954 1.00 61.91 96 CYS A C 1
ATOM 769 O O . CYS A 1 96 ? 32.409 2.130 -28.722 1.00 61.91 96 CYS A O 1
ATOM 771 N N . SER A 1 97 ? 32.074 0.620 -27.092 1.00 59.88 97 SER A N 1
ATOM 772 C CA . SER A 1 97 ? 33.488 0.264 -26.910 1.00 59.88 97 SER A CA 1
ATOM 773 C C . SER A 1 97 ? 33.984 -0.812 -27.884 1.00 59.88 97 SER A C 1
ATOM 775 O O . SER A 1 97 ? 35.192 -0.898 -28.102 1.00 59.88 97 SER A O 1
ATOM 777 N N . SER A 1 98 ? 33.098 -1.624 -28.485 1.00 58.34 98 SER A N 1
ATOM 778 C CA . SER A 1 98 ? 33.509 -2.678 -29.432 1.00 58.34 98 SER A CA 1
ATOM 779 C C . SER A 1 98 ? 33.911 -2.143 -30.811 1.00 58.34 98 SER A C 1
ATOM 781 O O . SER A 1 98 ? 34.500 -2.878 -31.601 1.00 58.34 98 SER A O 1
ATOM 783 N N . GLY A 1 99 ? 33.635 -0.869 -31.121 1.00 54.59 99 GLY A N 1
ATOM 784 C CA . GLY A 1 99 ? 33.947 -0.289 -32.432 1.00 54.59 99 GLY A CA 1
ATOM 785 C C . GLY A 1 99 ? 33.215 -0.974 -33.593 1.00 54.59 99 GLY A C 1
ATOM 786 O O . GLY A 1 99 ? 33.544 -0.742 -34.758 1.00 54.59 99 GLY A O 1
ATOM 787 N N . GLU A 1 100 ? 32.219 -1.814 -33.310 1.00 50.09 100 GLU A N 1
ATOM 788 C CA . GLU A 1 100 ? 31.351 -2.365 -34.334 1.00 50.09 100 GLU A CA 1
ATOM 789 C C . GLU A 1 100 ? 30.326 -1.297 -34.698 1.00 50.09 100 GLU A C 1
ATOM 791 O O . GLU A 1 100 ? 29.339 -1.070 -34.00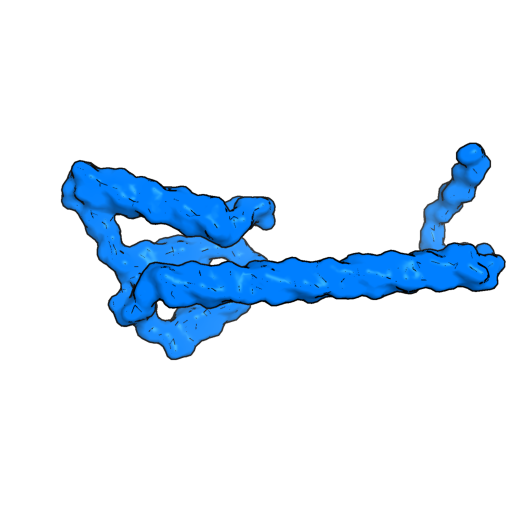2 1.00 50.09 100 GLU A O 1
ATOM 796 N N . ASN A 1 101 ? 30.552 -0.657 -35.847 1.00 49.94 101 ASN A N 1
ATOM 797 C CA . ASN A 1 101 ? 29.532 0.071 -36.600 1.00 49.94 101 ASN A CA 1
ATOM 798 C C . ASN A 1 101 ? 28.449 -0.907 -37.090 1.00 49.94 101 ASN A C 1
ATOM 800 O O . ASN A 1 101 ? 28.225 -1.079 -38.292 1.00 49.94 101 ASN A O 1
ATOM 804 N N . SER A 1 102 ? 27.793 -1.602 -36.171 1.00 47.09 102 SER A N 1
ATOM 805 C CA . SER A 1 102 ? 26.720 -2.516 -36.492 1.00 47.09 102 SER A CA 1
ATOM 806 C C . SER A 1 102 ? 25.463 -1.687 -36.663 1.00 47.09 102 SER A C 1
ATOM 808 O O . SER A 1 102 ? 24.802 -1.292 -35.708 1.00 47.09 102 SER A O 1
ATOM 810 N N . LYS A 1 103 ? 25.160 -1.422 -37.938 1.00 48.75 103 LYS A N 1
ATOM 811 C CA . LYS A 1 103 ? 23.837 -1.061 -38.450 1.00 48.75 103 LYS A CA 1
ATOM 812 C C . LYS A 1 103 ? 22.810 -2.087 -37.964 1.00 48.75 103 LYS A C 1
ATOM 814 O O . LYS A 1 103 ? 22.415 -2.982 -38.703 1.00 48.75 103 LYS A O 1
ATOM 819 N N . ILE A 1 104 ? 22.367 -1.965 -36.728 1.00 47.72 104 ILE A N 1
ATOM 820 C CA . ILE A 1 104 ? 21.182 -2.627 -36.215 1.00 47.72 104 ILE A CA 1
ATOM 821 C C . ILE A 1 104 ? 20.366 -1.494 -35.607 1.00 47.72 104 ILE A C 1
ATOM 823 O O . ILE A 1 104 ? 20.879 -0.721 -34.812 1.00 47.72 104 ILE A O 1
ATOM 827 N N . ILE A 1 105 ? 19.133 -1.357 -36.094 1.00 45.03 105 ILE A N 1
ATOM 828 C CA . ILE A 1 105 ? 18.123 -0.344 -35.751 1.00 45.03 105 ILE A CA 1
ATOM 829 C C . ILE A 1 105 ? 18.412 1.118 -36.147 1.00 45.03 105 ILE A C 1
ATOM 831 O O . ILE A 1 105 ? 18.564 1.987 -35.306 1.00 45.03 105 ILE A O 1
ATOM 835 N N . GLY A 1 106 ? 18.375 1.407 -37.454 1.00 43.19 106 GLY A N 1
ATOM 836 C CA . GLY A 1 106 ? 17.629 2.543 -38.042 1.00 43.19 106 GLY A CA 1
ATOM 837 C C . GLY A 1 106 ? 17.809 3.987 -37.540 1.00 43.19 106 GLY A C 1
ATOM 838 O O . GLY A 1 106 ? 17.071 4.850 -38.005 1.00 43.19 106 GLY A O 1
ATOM 839 N N . ILE A 1 107 ? 18.739 4.292 -36.639 1.00 47.81 107 ILE A N 1
ATOM 840 C CA . ILE A 1 107 ? 18.948 5.638 -36.103 1.00 47.81 107 ILE A CA 1
ATOM 841 C C . ILE A 1 107 ? 20.377 6.041 -36.443 1.00 47.81 107 ILE A C 1
ATOM 843 O O . ILE A 1 107 ? 21.338 5.686 -35.764 1.00 47.81 107 ILE A O 1
ATOM 847 N N . THR A 1 108 ? 20.524 6.762 -37.552 1.00 38.78 108 THR A N 1
ATOM 848 C CA . THR A 1 108 ? 21.784 7.402 -37.921 1.00 38.78 108 THR A CA 1
ATOM 849 C C . THR A 1 108 ? 22.055 8.541 -36.943 1.00 38.78 108 THR A C 1
ATOM 851 O O . THR A 1 108 ? 21.369 9.562 -36.986 1.00 38.78 108 THR A O 1
ATOM 854 N N . TRP A 1 109 ? 23.053 8.390 -36.076 1.00 43.53 109 TRP A N 1
ATOM 855 C CA . TRP A 1 109 ? 23.615 9.527 -35.355 1.00 43.53 109 TRP A CA 1
ATOM 856 C C . TRP A 1 109 ? 24.540 10.276 -36.312 1.00 43.53 109 TRP A C 1
ATOM 858 O O . TRP A 1 109 ? 25.669 9.860 -36.562 1.00 43.53 109 TRP A O 1
ATOM 868 N N . SER A 1 110 ? 24.032 11.359 -36.898 1.00 35.06 110 SER A N 1
ATOM 869 C CA . SER A 1 110 ? 24.884 12.349 -37.550 1.00 35.06 110 SER A CA 1
ATOM 870 C C . SER A 1 110 ? 25.734 13.013 -36.475 1.00 35.06 110 SER A C 1
ATOM 872 O O . SER A 1 110 ? 25.211 13.738 -35.631 1.00 35.06 110 SER A O 1
ATOM 874 N N . SER A 1 111 ? 27.036 12.743 -36.496 1.00 47.41 111 SER A N 1
ATOM 875 C CA . SER A 1 111 ? 28.015 13.498 -35.722 1.00 47.41 111 SER A CA 1
ATOM 876 C C . SER A 1 111 ? 28.053 14.948 -36.213 1.00 47.41 111 SER A C 1
ATOM 878 O O . SER A 1 111 ? 28.325 15.189 -37.390 1.00 47.41 111 SER A O 1
ATOM 880 N N . VAL A 1 112 ? 27.804 15.891 -35.304 1.00 46.59 112 VAL A N 1
ATOM 881 C CA . VAL A 1 112 ? 28.317 17.270 -35.343 1.00 46.59 112 VAL A CA 1
ATOM 882 C C . VAL A 1 112 ? 28.979 17.535 -34.005 1.00 46.59 112 VAL A C 1
ATOM 884 O O . VAL A 1 112 ? 28.353 17.184 -32.980 1.00 46.59 112 VAL A O 1
#

Foldseek 3Di:
DDPPDDLVRVLVVLVVVQVVCVVVVRHDDQLNSQVVSLVPDDPLCVVVSVVCVVPDDSVPDGPVNSSVSRNVSVVVVVVVVVVVVVVVVVVVVVVVPVPPPDPDDDDDDDDD

Organism: Cajanus cajan (NCBI:txid3821)

Sequence (112 aa):
MEDKERVSEYITRVEKLANQLGRNGEPMPACRIVEKILRSLTDDFESIACVIEESKDLSLLSVEELVGSLNAHEQRRRKMKDTLDAFRTDVEQCFCSSGENSKIIGITWSSV